Protein AF-A0A5R2MTC6-F1 (afdb_monomer_lite)

Secondary structure (DSSP, 8-state):
-HHHHHHHHHHHHHHHHHHHHHHHHHHHHHHHHHHHHHHHHTTSHHHHHHHHHHHHHHHHHSHHHHHHHHHHH-TT-HHHHHHHHHHHHHHHHHHH-

Foldseek 3Di:
DVVLLVLQQVLLQVVCVVPLVCQLVVLVVVLVVLVVVCVVCVVPPVVVVVSVSNNSNSVNSNLNSVLVVQLVVCPPCSPVSNVVSVVVVVVVVVVVD

Radius of gyration: 14.9 Å; chains: 1; bounding box: 29×23×46 Å

pLDDT: mean 94.41, std 4.76, range [62.22, 98.38]

Sequence (97 aa):
FGAGMTIGNIIGGRLADWKLMPTVIGTLLLMALLFLGFIQFGAIASVAIGIVFLWGVLIFVVVPPLQIRVVEAASEGPNLAATLNQGAFNVGNAGGA

Structure (mmCIF, N/CA/C/O backbone):
data_AF-A0A5R2MTC6-F1
#
_entry.id   AF-A0A5R2MTC6-F1
#
loop_
_atom_site.group_PDB
_atom_site.id
_atom_site.type_symbol
_atom_site.label_atom_id
_atom_site.label_alt_id
_atom_site.label_comp_id
_atom_site.label_asym_id
_atom_site.label_entity_id
_atom_site.label_seq_id
_atom_site.pdbx_PDB_ins_code
_atom_site.Cartn_x
_atom_site.Cartn_y
_atom_site.Cartn_z
_atom_site.occupancy
_atom_site.B_iso_or_equiv
_atom_site.auth_seq_id
_atom_site.auth_comp_id
_atom_site.auth_asym_id
_atom_site.auth_atom_id
_atom_site.pdbx_PDB_model_num
ATOM 1 N N . PHE A 1 1 ? 11.089 4.456 -5.119 1.00 62.22 1 PHE A N 1
ATOM 2 C CA . PHE A 1 1 ? 10.492 3.852 -3.910 1.00 62.22 1 PHE A CA 1
ATOM 3 C C . PHE A 1 1 ? 9.888 4.900 -2.975 1.00 62.22 1 PHE A C 1
ATOM 5 O O . PHE A 1 1 ? 8.673 4.926 -2.855 1.00 62.22 1 PHE A O 1
ATOM 12 N N . GLY A 1 2 ? 10.678 5.816 -2.393 1.00 84.38 2 GLY A N 1
ATOM 13 C CA . GLY A 1 2 ? 10.177 6.792 -1.403 1.00 84.38 2 GLY A CA 1
ATOM 14 C C . GLY A 1 2 ? 9.024 7.689 -1.878 1.00 84.38 2 GLY A C 1
ATOM 15 O O . GLY A 1 2 ? 8.015 7.789 -1.197 1.00 84.38 2 GLY A O 1
ATOM 16 N N . ALA A 1 3 ? 9.109 8.270 -3.081 1.00 89.88 3 ALA A N 1
ATOM 17 C CA . ALA A 1 3 ? 8.015 9.092 -3.615 1.00 89.88 3 ALA A CA 1
ATOM 18 C C . ALA A 1 3 ? 6.707 8.298 -3.800 1.00 89.88 3 ALA A C 1
ATOM 20 O O . ALA A 1 3 ? 5.639 8.790 -3.455 1.00 89.88 3 ALA A O 1
ATOM 21 N N . GLY A 1 4 ? 6.798 7.056 -4.293 1.00 91.00 4 GLY A N 1
ATOM 22 C CA . GLY A 1 4 ? 5.641 6.171 -4.454 1.00 91.00 4 GLY A CA 1
ATOM 23 C C . GLY A 1 4 ? 4.983 5.833 -3.118 1.00 91.00 4 GLY A C 1
ATOM 24 O O . GLY A 1 4 ? 3.766 5.916 -3.007 1.00 91.00 4 GLY A O 1
ATOM 25 N N . MET A 1 5 ? 5.789 5.582 -2.082 1.00 91.69 5 MET A N 1
ATOM 26 C CA . MET A 1 5 ? 5.312 5.390 -0.711 1.00 91.69 5 MET A CA 1
ATOM 27 C C . MET A 1 5 ? 4.563 6.615 -0.183 1.00 91.69 5 MET A C 1
ATOM 29 O O . MET A 1 5 ? 3.439 6.484 0.297 1.00 91.69 5 MET A O 1
ATOM 33 N N . THR A 1 6 ? 5.157 7.805 -0.286 1.00 94.31 6 THR A N 1
ATOM 34 C CA . THR A 1 6 ? 4.529 9.042 0.197 1.00 94.31 6 THR A CA 1
ATOM 35 C C . THR A 1 6 ? 3.215 9.318 -0.530 1.00 94.31 6 THR A C 1
ATOM 37 O O . THR A 1 6 ? 2.194 9.555 0.111 1.00 94.31 6 THR A O 1
ATOM 40 N N . ILE A 1 7 ? 3.221 9.244 -1.864 1.00 96.62 7 ILE A N 1
ATOM 41 C CA . ILE A 1 7 ? 2.028 9.469 -2.690 1.00 96.62 7 ILE A CA 1
ATOM 42 C C . ILE A 1 7 ? 0.959 8.418 -2.374 1.00 96.62 7 ILE A C 1
ATOM 44 O O . ILE A 1 7 ? -0.198 8.769 -2.148 1.00 96.62 7 ILE A O 1
ATOM 48 N N . GLY A 1 8 ? 1.349 7.144 -2.320 1.00 96.81 8 GLY A N 1
ATOM 49 C CA . GLY A 1 8 ? 0.451 6.027 -2.065 1.00 96.81 8 GLY A CA 1
ATOM 50 C C . GLY A 1 8 ? -0.231 6.129 -0.706 1.00 96.81 8 GLY A C 1
ATOM 51 O O . GLY A 1 8 ? -1.454 6.084 -0.652 1.00 96.81 8 GLY A O 1
ATOM 52 N N . ASN A 1 9 ? 0.521 6.373 0.369 1.00 96.31 9 ASN A N 1
ATOM 53 C CA . ASN A 1 9 ? -0.049 6.499 1.713 1.00 96.31 9 ASN A CA 1
ATOM 54 C C . ASN A 1 9 ? -1.017 7.689 1.830 1.00 96.31 9 ASN A C 1
ATOM 56 O O . ASN A 1 9 ? -2.077 7.553 2.440 1.00 96.31 9 ASN A O 1
ATOM 60 N N . ILE A 1 10 ? -0.691 8.840 1.225 1.00 97.56 10 ILE A N 1
ATOM 61 C CA . ILE A 1 10 ? -1.571 10.024 1.242 1.00 97.56 10 ILE A CA 1
ATOM 62 C C . ILE A 1 10 ? -2.878 9.738 0.493 1.00 97.56 10 ILE A C 1
ATOM 64 O O . ILE A 1 10 ? -3.963 10.010 1.011 1.00 97.56 10 ILE A O 1
ATOM 68 N N . ILE A 1 11 ? -2.786 9.184 -0.720 1.00 98.12 11 ILE A N 1
ATOM 69 C CA . ILE A 1 11 ? -3.962 8.830 -1.526 1.00 98.12 11 ILE A CA 1
ATOM 70 C C . ILE A 1 11 ? -4.785 7.749 -0.818 1.00 98.12 11 ILE A C 1
ATOM 72 O O . ILE A 1 11 ? -5.999 7.890 -0.699 1.00 98.12 11 ILE A O 1
ATOM 76 N N . GLY A 1 12 ? -4.129 6.699 -0.323 1.00 97.50 12 GLY A N 1
ATOM 77 C CA . GLY A 1 12 ? -4.751 5.574 0.366 1.00 97.50 12 GLY A CA 1
ATOM 78 C C . GLY A 1 12 ? -5.510 5.996 1.615 1.00 97.50 12 GLY A C 1
ATOM 79 O O . GLY A 1 12 ? -6.662 5.607 1.769 1.00 97.50 12 GLY A O 1
ATOM 80 N N . GLY A 1 13 ? -4.915 6.848 2.456 1.00 96.81 13 GLY A N 1
ATOM 81 C CA . GLY A 1 13 ? -5.590 7.408 3.630 1.00 96.81 13 GLY A CA 1
ATOM 82 C C . GLY A 1 13 ? -6.818 8.232 3.244 1.00 96.81 13 GLY A C 1
ATOM 83 O O . GLY A 1 13 ? -7.920 7.957 3.707 1.00 96.81 13 GLY A O 1
ATOM 84 N N . ARG A 1 14 ? -6.670 9.167 2.295 1.00 97.62 14 ARG A N 1
ATOM 85 C CA . ARG A 1 14 ? -7.781 10.036 1.872 1.00 97.62 14 ARG A CA 1
ATOM 86 C C . ARG A 1 14 ? -8.930 9.269 1.211 1.00 97.62 14 ARG A C 1
ATOM 88 O O . ARG A 1 14 ? -10.093 9.623 1.391 1.00 97.62 14 ARG A O 1
ATOM 95 N N . LEU A 1 15 ? -8.621 8.247 0.414 1.00 97.94 15 LEU A N 1
ATOM 96 C CA . LEU A 1 15 ? -9.634 7.390 -0.201 1.00 97.94 15 LEU A CA 1
ATOM 97 C C . LEU A 1 15 ? -10.279 6.450 0.828 1.00 97.94 15 LEU A C 1
ATOM 99 O O . LEU A 1 15 ? -11.486 6.221 0.745 1.00 97.94 15 LEU A O 1
ATOM 103 N N . ALA A 1 16 ? -9.519 5.960 1.815 1.00 97.25 16 ALA A N 1
ATOM 104 C CA . ALA A 1 16 ? -10.050 5.159 2.918 1.00 97.25 16 ALA A CA 1
ATOM 105 C C . ALA A 1 16 ? -11.084 5.934 3.741 1.00 97.25 16 ALA A C 1
ATOM 107 O O . ALA A 1 16 ? -12.169 5.403 3.980 1.00 97.25 16 ALA A O 1
ATOM 108 N N . ASP A 1 17 ? -10.777 7.190 4.083 1.00 96.69 17 ASP A N 1
ATOM 109 C CA . ASP A 1 17 ? -11.687 8.088 4.806 1.00 96.69 17 ASP A CA 1
ATOM 110 C C . ASP A 1 17 ? -12.992 8.320 4.032 1.00 96.69 17 ASP A C 1
ATOM 112 O O . ASP A 1 17 ? -14.061 8.475 4.620 1.00 96.69 17 ASP A O 1
ATOM 116 N N . TRP A 1 18 ? -12.925 8.333 2.695 1.00 97.19 18 TRP A N 1
ATOM 117 C CA . TRP A 1 18 ? -14.115 8.459 1.861 1.00 97.19 18 TRP A CA 1
ATOM 118 C C . TRP A 1 18 ? -14.905 7.150 1.774 1.00 97.19 18 TRP A C 1
ATOM 120 O O . TRP A 1 18 ? -16.111 7.133 2.029 1.00 97.19 18 TRP A O 1
ATOM 130 N N . LYS A 1 19 ? -14.247 6.064 1.353 1.00 97.38 19 LYS A N 1
ATOM 131 C CA . LYS A 1 19 ? -14.842 4.736 1.159 1.00 97.38 19 LYS A CA 1
ATOM 132 C C . LYS A 1 19 ? -13.798 3.635 1.352 1.00 97.38 19 LYS A C 1
ATOM 134 O O . LYS A 1 19 ? -13.152 3.207 0.392 1.00 97.38 19 LYS A O 1
ATOM 139 N N . LEU A 1 20 ? -13.714 3.106 2.571 1.00 97.06 20 LEU A N 1
ATOM 140 C CA . LEU A 1 20 ? -12.739 2.091 2.979 1.00 97.06 20 LEU A CA 1
ATOM 141 C C . LEU A 1 20 ? -12.681 0.861 2.051 1.00 97.06 20 LEU A C 1
ATOM 143 O O . LEU A 1 20 ? -11.696 0.650 1.344 1.00 97.06 20 LEU A O 1
ATOM 147 N N . MET A 1 21 ? -13.746 0.052 2.012 1.00 97.25 21 MET A N 1
ATOM 148 C CA . MET A 1 21 ? -13.753 -1.203 1.244 1.00 97.25 21 MET A CA 1
ATOM 149 C C . MET A 1 21 ? -13.660 -1.000 -0.278 1.00 97.25 21 MET A C 1
ATOM 151 O O . MET A 1 21 ? -12.897 -1.727 -0.915 1.00 97.25 21 MET A O 1
ATOM 155 N N . PRO A 1 22 ? -14.349 -0.015 -0.891 1.00 98.12 22 PRO A N 1
ATOM 156 C CA . PRO A 1 22 ? -14.132 0.313 -2.299 1.00 98.12 22 PRO A CA 1
ATOM 157 C C . PRO A 1 22 ? -12.683 0.691 -2.626 1.00 98.12 22 PRO A C 1
ATOM 159 O O . PRO A 1 22 ? -12.198 0.318 -3.690 1.00 98.12 22 PRO A O 1
ATOM 162 N N . THR A 1 23 ? -11.973 1.362 -1.715 1.00 98.00 23 THR A N 1
ATOM 163 C CA . THR A 1 23 ? -10.547 1.685 -1.891 1.00 98.00 23 THR A CA 1
ATOM 164 C C . THR A 1 23 ? -9.683 0.431 -1.885 1.00 98.00 23 THR A C 1
ATOM 166 O O . THR A 1 23 ? -8.843 0.272 -2.772 1.00 98.00 23 THR A O 1
ATOM 169 N N . VAL A 1 24 ? -9.917 -0.491 -0.944 1.00 97.50 24 VAL A N 1
ATOM 170 C CA . VAL A 1 24 ? -9.216 -1.788 -0.902 1.00 97.50 24 VAL A CA 1
ATOM 171 C C . VAL A 1 24 ? -9.444 -2.561 -2.201 1.00 97.50 24 VAL A C 1
ATOM 173 O O . VAL A 1 24 ? -8.486 -2.909 -2.890 1.00 97.50 24 VAL A O 1
ATOM 176 N N . ILE A 1 25 ? -1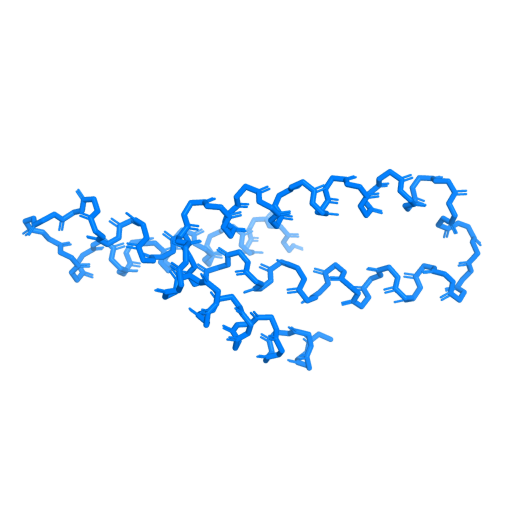0.708 -2.790 -2.566 1.00 98.12 25 ILE A N 1
ATOM 177 C CA . ILE A 1 25 ? -11.071 -3.601 -3.736 1.00 98.12 25 ILE A CA 1
ATOM 178 C C . ILE A 1 25 ? -10.563 -2.943 -5.022 1.00 98.12 25 ILE A C 1
ATOM 180 O O . ILE A 1 25 ? -9.950 -3.609 -5.852 1.00 98.12 25 ILE A O 1
ATOM 184 N N . GLY A 1 26 ? -10.764 -1.632 -5.174 1.00 98.25 26 GLY A N 1
ATOM 185 C CA . GLY A 1 26 ? -10.302 -0.878 -6.336 1.00 98.25 26 GLY A CA 1
ATOM 186 C C . GLY A 1 26 ? -8.783 -0.920 -6.494 1.00 98.25 26 GLY A C 1
ATOM 187 O O . GLY A 1 26 ? -8.293 -1.136 -7.599 1.00 98.25 26 GLY A O 1
ATOM 188 N N . THR A 1 27 ? -8.031 -0.800 -5.397 1.00 97.88 27 THR A N 1
ATOM 189 C CA . THR A 1 27 ? -6.562 -0.873 -5.438 1.00 97.88 27 THR A CA 1
ATOM 190 C C . THR A 1 27 ? -6.079 -2.269 -5.825 1.00 97.88 27 THR A C 1
ATOM 192 O O . THR A 1 27 ? -5.183 -2.387 -6.658 1.00 97.88 27 THR A O 1
ATOM 195 N N . LEU A 1 28 ? -6.696 -3.331 -5.292 1.00 97.31 28 LEU A N 1
ATOM 196 C CA . LEU A 1 28 ? -6.373 -4.713 -5.668 1.00 97.31 28 LEU A CA 1
ATOM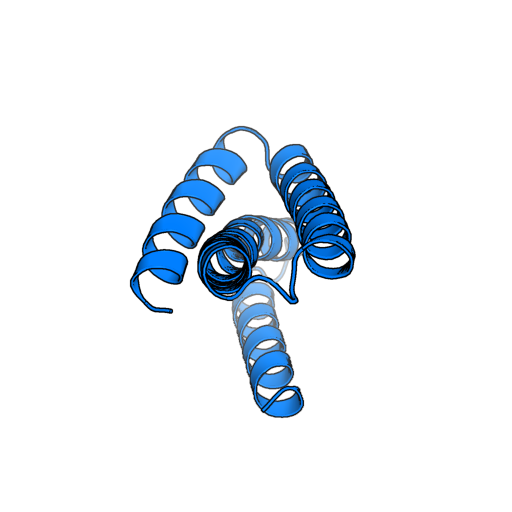 197 C C . LEU A 1 28 ? -6.699 -5.003 -7.142 1.00 97.31 28 LEU A C 1
ATOM 199 O O . LEU A 1 28 ? -5.897 -5.634 -7.830 1.00 97.31 28 LEU A O 1
ATOM 203 N N . LEU A 1 29 ? -7.828 -4.499 -7.652 1.00 98.38 29 LEU A N 1
ATOM 204 C CA . LEU A 1 29 ? -8.184 -4.609 -9.071 1.00 98.38 29 LEU A CA 1
ATOM 205 C C . LEU A 1 29 ? -7.181 -3.868 -9.963 1.00 98.38 29 LEU A C 1
ATOM 207 O O . LEU A 1 29 ? -6.706 -4.431 -10.948 1.00 98.38 29 LEU A O 1
ATOM 211 N N . LEU A 1 30 ? -6.815 -2.634 -9.607 1.00 98.12 30 LEU A N 1
ATOM 212 C CA . LEU A 1 30 ? -5.802 -1.868 -10.337 1.00 98.12 30 LEU A CA 1
ATOM 213 C C . LEU A 1 30 ? -4.436 -2.559 -10.307 1.00 98.12 30 LEU A C 1
ATOM 215 O O . LEU A 1 30 ? -3.751 -2.575 -11.325 1.00 98.12 30 LEU A O 1
ATOM 219 N N . MET A 1 31 ? -4.061 -3.171 -9.182 1.00 97.50 31 MET A N 1
ATOM 220 C CA . MET A 1 31 ? -2.826 -3.949 -9.071 1.00 97.50 31 MET A CA 1
ATOM 221 C C . MET A 1 31 ? -2.841 -5.168 -10.005 1.00 97.50 31 MET A C 1
ATOM 223 O O . MET A 1 31 ? -1.867 -5.412 -10.714 1.00 97.50 31 MET A O 1
ATOM 227 N N . ALA A 1 32 ? -3.955 -5.904 -10.062 1.00 97.69 32 ALA A N 1
ATOM 228 C CA . ALA A 1 32 ? -4.108 -7.033 -10.977 1.00 97.69 32 ALA A CA 1
ATOM 229 C C . ALA A 1 32 ? -3.995 -6.591 -12.447 1.00 97.69 32 ALA A C 1
ATOM 231 O O . ALA A 1 32 ? -3.246 -7.192 -13.216 1.00 97.69 32 ALA A O 1
ATOM 232 N N . LEU A 1 33 ? -4.673 -5.502 -12.827 1.00 9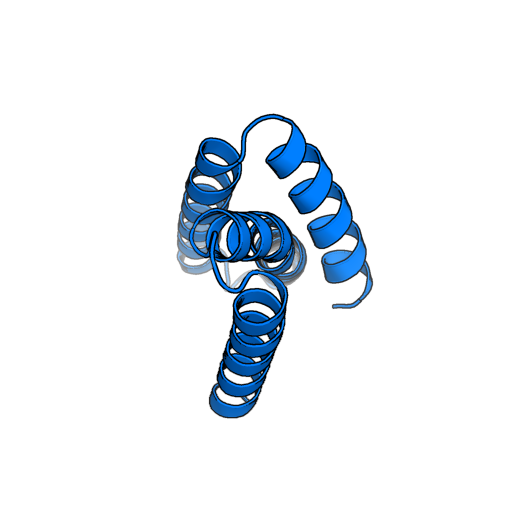8.00 33 LEU A N 1
ATOM 233 C CA . LEU A 1 33 ? -4.580 -4.924 -14.174 1.00 98.00 33 LEU A CA 1
ATOM 234 C C . LEU A 1 33 ? -3.158 -4.458 -14.505 1.00 98.00 33 LEU A C 1
ATOM 236 O O . LEU A 1 33 ? -2.687 -4.663 -15.624 1.00 98.00 33 LEU A O 1
ATOM 240 N N . LEU A 1 34 ? -2.459 -3.869 -13.533 1.00 97.56 34 LEU A N 1
ATOM 241 C CA . LEU A 1 34 ? -1.074 -3.446 -13.695 1.00 97.56 34 LEU A CA 1
ATOM 242 C C . LEU A 1 34 ? -0.158 -4.644 -13.989 1.00 97.56 34 LEU A C 1
ATOM 244 O O . LEU A 1 34 ? 0.672 -4.564 -14.894 1.00 97.56 34 LEU A O 1
ATOM 248 N N . PHE A 1 35 ? -0.339 -5.768 -13.289 1.00 97.19 35 PHE A N 1
ATOM 249 C CA . PHE A 1 35 ? 0.416 -6.994 -13.563 1.00 97.19 35 PHE A CA 1
ATOM 250 C C . PHE A 1 35 ? 0.073 -7.624 -14.915 1.00 97.19 35 PHE A C 1
ATOM 252 O O . PHE A 1 35 ? 0.982 -8.075 -15.609 1.00 97.19 35 PHE A O 1
ATOM 259 N N . LEU A 1 36 ? -1.192 -7.597 -15.345 1.00 97.38 36 LEU A N 1
ATOM 260 C CA . LEU A 1 36 ? -1.556 -8.016 -16.706 1.00 97.38 36 LEU A CA 1
ATOM 261 C C . LEU A 1 36 ? -0.855 -7.150 -17.765 1.00 97.38 36 LEU A C 1
ATOM 263 O O . LEU A 1 36 ? -0.314 -7.674 -18.738 1.00 97.38 36 LEU A O 1
ATOM 267 N N . GLY A 1 37 ? -0.794 -5.834 -17.544 1.00 96.50 37 GLY A N 1
ATOM 268 C CA . GLY A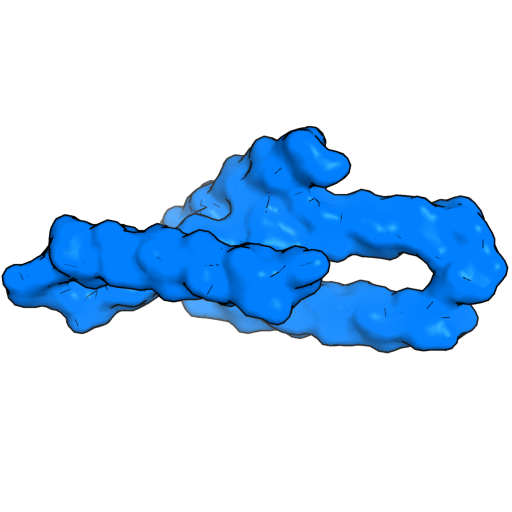 1 37 ? -0.019 -4.925 -18.388 1.00 96.50 37 GLY A CA 1
ATOM 269 C C . GLY A 1 37 ? 1.478 -5.243 -18.376 1.00 96.50 37 GLY A C 1
ATOM 270 O O . GLY A 1 37 ? 2.126 -5.210 -19.422 1.00 96.50 37 GLY A O 1
ATOM 271 N N . PHE A 1 38 ? 2.031 -5.613 -17.220 1.00 96.50 38 PHE A N 1
ATOM 272 C CA . PHE A 1 38 ? 3.437 -5.998 -17.104 1.00 96.50 38 PHE A CA 1
ATOM 273 C C . PHE A 1 38 ? 3.774 -7.256 -17.907 1.00 96.50 38 PHE A C 1
ATOM 275 O O . PHE A 1 38 ? 4.799 -7.274 -18.583 1.00 96.50 38 PHE A O 1
ATOM 282 N N . ILE A 1 39 ? 2.903 -8.270 -17.901 1.00 96.75 39 ILE A N 1
ATOM 283 C CA . ILE A 1 39 ? 3.087 -9.486 -18.711 1.00 96.75 39 ILE A CA 1
ATOM 284 C C . ILE A 1 39 ? 3.217 -9.132 -20.199 1.00 96.75 39 ILE A C 1
ATOM 286 O O . ILE A 1 39 ? 4.081 -9.670 -20.887 1.00 96.75 39 ILE A O 1
ATOM 290 N N . GLN A 1 40 ? 2.390 -8.206 -20.690 1.00 96.56 40 GLN A N 1
ATOM 291 C CA . GLN A 1 40 ? 2.365 -7.848 -22.107 1.00 96.56 40 GLN A CA 1
ATOM 292 C C . GLN A 1 40 ? 3.499 -6.897 -22.520 1.00 96.56 40 GLN A C 1
ATOM 294 O O . GLN A 1 40 ? 4.022 -7.008 -23.629 1.00 96.56 40 GLN A O 1
ATOM 299 N N . PHE A 1 41 ? 3.864 -5.939 -21.662 1.00 96.12 41 PHE A N 1
ATOM 300 C CA . PHE A 1 41 ? 4.736 -4.816 -22.036 1.00 96.12 41 PHE A CA 1
ATOM 301 C C . PHE A 1 41 ? 6.049 -4.737 -21.245 1.00 96.12 41 PHE A C 1
ATOM 303 O O . PHE A 1 41 ? 6.853 -3.838 -21.491 1.00 96.12 41 PHE A O 1
ATOM 310 N N . GLY A 1 42 ? 6.308 -5.669 -20.324 1.00 94.44 42 GLY A N 1
ATOM 311 C CA . GLY A 1 42 ? 7.469 -5.642 -19.427 1.00 94.44 42 GLY A CA 1
ATOM 312 C C . GLY A 1 42 ? 8.829 -5.739 -20.127 1.00 94.44 42 GLY A C 1
ATOM 313 O O . GLY A 1 42 ? 9.832 -5.312 -19.565 1.00 94.44 42 GLY A O 1
ATOM 314 N N . ALA A 1 43 ? 8.873 -6.228 -21.370 1.00 96.31 43 ALA A N 1
ATOM 315 C CA . ALA A 1 43 ? 10.094 -6.243 -22.180 1.00 96.31 43 ALA A CA 1
ATOM 316 C C . ALA A 1 43 ? 10.506 -4.843 -22.685 1.00 96.31 43 ALA A C 1
ATOM 318 O O . ALA A 1 43 ? 11.656 -4.638 -23.075 1.00 96.31 43 ALA A O 1
ATOM 319 N N . ILE A 1 44 ? 9.591 -3.867 -22.679 1.00 97.75 44 ILE A N 1
ATOM 320 C CA . ILE A 1 44 ? 9.877 -2.489 -23.084 1.00 97.75 44 ILE A CA 1
ATOM 321 C C . ILE A 1 44 ? 10.362 -1.723 -21.851 1.00 97.75 44 ILE A C 1
ATOM 323 O O . ILE A 1 44 ? 9.569 -1.367 -20.982 1.00 97.75 44 ILE A O 1
ATOM 327 N N . ALA A 1 45 ? 11.665 -1.437 -21.785 1.00 96.19 45 ALA A N 1
ATOM 328 C CA . ALA A 1 45 ? 12.308 -0.873 -20.593 1.00 96.19 45 ALA A CA 1
ATOM 329 C C . ALA A 1 45 ? 11.622 0.397 -20.050 1.00 96.19 45 ALA A C 1
ATOM 331 O O . ALA A 1 45 ? 11.403 0.517 -18.847 1.00 96.19 45 ALA A O 1
ATOM 332 N N . SER A 1 46 ? 11.229 1.330 -20.923 1.00 95.94 46 SER A N 1
ATOM 333 C CA . SER A 1 46 ? 10.534 2.560 -20.515 1.00 95.94 46 SER A CA 1
ATOM 334 C C . SER A 1 46 ? 9.160 2.286 -19.892 1.00 95.94 46 SER A C 1
ATOM 336 O O . SER A 1 46 ? 8.796 2.920 -18.901 1.00 95.94 46 SER A O 1
ATOM 338 N N . VAL A 1 47 ? 8.418 1.313 -20.426 1.00 95.62 47 VAL A N 1
ATOM 339 C CA . VAL A 1 47 ? 7.116 0.898 -19.890 1.00 95.62 47 VAL A CA 1
ATOM 340 C C . VAL A 1 47 ? 7.296 0.175 -18.559 1.00 95.62 47 VAL A C 1
ATOM 342 O O . VAL A 1 47 ? 6.587 0.480 -17.603 1.00 95.62 47 VAL A O 1
ATOM 345 N N . ALA A 1 48 ? 8.283 -0.717 -18.458 1.00 95.56 48 ALA A N 1
ATOM 346 C CA . ALA A 1 48 ? 8.602 -1.421 -17.221 1.00 95.56 48 ALA A CA 1
ATOM 347 C C . ALA A 1 48 ? 8.944 -0.451 -16.078 1.00 95.56 48 ALA A C 1
ATOM 349 O O . ALA A 1 48 ? 8.434 -0.613 -14.972 1.00 95.56 48 ALA A O 1
ATOM 350 N N . ILE A 1 49 ? 9.728 0.602 -16.345 1.00 94.50 49 ILE A N 1
ATOM 351 C CA . ILE A 1 49 ? 10.029 1.652 -15.356 1.00 94.50 49 ILE A CA 1
ATOM 352 C C . ILE A 1 49 ? 8.741 2.330 -14.866 1.00 94.50 49 ILE A C 1
ATOM 354 O O . ILE A 1 49 ? 8.546 2.486 -13.658 1.00 94.50 49 ILE A O 1
ATOM 358 N N . GLY A 1 50 ? 7.845 2.700 -15.787 1.00 94.25 50 GLY A N 1
ATOM 359 C CA . GLY A 1 50 ? 6.549 3.291 -15.444 1.00 94.25 50 GLY A CA 1
ATOM 360 C C . GLY A 1 50 ? 5.676 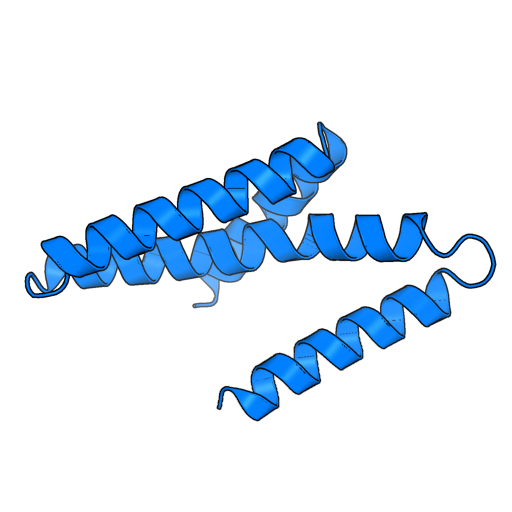2.352 -14.608 1.00 94.25 50 GLY A C 1
ATOM 361 O O . GLY A 1 50 ? 5.105 2.769 -13.601 1.00 94.25 50 GLY A O 1
ATOM 362 N N . ILE A 1 51 ? 5.630 1.070 -14.972 1.00 95.19 51 ILE A N 1
ATOM 363 C CA . ILE A 1 51 ? 4.894 0.041 -14.234 1.00 95.19 51 ILE A CA 1
ATOM 364 C C . ILE A 1 51 ? 5.465 -0.145 -12.828 1.00 95.19 51 ILE A C 1
ATOM 366 O O . ILE A 1 51 ? 4.696 -0.167 -11.873 1.00 95.19 51 ILE A O 1
ATOM 370 N N . VAL A 1 52 ? 6.787 -0.225 -12.667 1.00 93.44 52 VAL A N 1
ATOM 371 C CA . VAL A 1 52 ? 7.429 -0.358 -11.347 1.00 93.44 52 VAL A CA 1
ATOM 372 C C . VAL A 1 52 ? 7.150 0.867 -10.476 1.00 93.44 52 VAL A C 1
ATOM 374 O O . VAL A 1 52 ? 6.900 0.729 -9.277 1.00 93.44 52 VAL A O 1
ATOM 377 N N . PHE A 1 53 ? 7.142 2.070 -11.058 1.00 93.31 53 PHE A N 1
ATOM 378 C CA . PHE A 1 53 ? 6.752 3.276 -10.330 1.00 93.31 53 PHE A CA 1
ATOM 379 C C . PHE A 1 53 ? 5.289 3.215 -9.865 1.00 93.31 53 PHE A C 1
ATOM 381 O O . PHE A 1 53 ? 5.022 3.448 -8.685 1.00 93.31 53 PHE A O 1
ATOM 388 N N . LEU A 1 54 ? 4.355 2.861 -10.755 1.00 95.62 54 LEU A N 1
ATOM 389 C CA . LEU A 1 54 ? 2.930 2.724 -10.424 1.00 95.62 54 LEU A CA 1
ATOM 390 C C . LEU A 1 54 ? 2.676 1.617 -9.401 1.00 95.62 54 LEU A C 1
ATOM 392 O O . LEU A 1 54 ? 1.898 1.813 -8.470 1.00 95.62 54 LEU A O 1
ATOM 396 N N . TRP A 1 55 ? 3.370 0.490 -9.526 1.00 95.69 55 TRP A N 1
ATOM 397 C CA . TRP A 1 55 ? 3.346 -0.595 -8.551 1.00 95.69 55 TRP A CA 1
ATOM 398 C C . TRP A 1 55 ? 3.774 -0.081 -7.174 1.00 95.69 55 TRP A C 1
ATOM 400 O O . TRP A 1 55 ? 3.076 -0.298 -6.183 1.00 95.69 55 TRP A O 1
ATOM 410 N N . GLY A 1 56 ? 4.855 0.703 -7.133 1.00 94.06 56 GLY A N 1
ATOM 411 C CA . GLY A 1 56 ? 5.330 1.372 -5.929 1.00 94.06 56 GLY A CA 1
ATOM 412 C C . GLY A 1 56 ? 4.356 2.402 -5.352 1.00 94.06 56 GLY A C 1
ATOM 413 O O . GLY A 1 56 ? 4.456 2.701 -4.174 1.00 94.06 56 GLY A O 1
ATOM 414 N N . VAL A 1 57 ? 3.414 2.950 -6.121 1.00 96.56 57 VAL A N 1
ATOM 415 C CA . VAL A 1 57 ? 2.322 3.774 -5.573 1.00 96.56 57 VAL A CA 1
ATOM 416 C C . VAL A 1 57 ? 1.221 2.872 -5.018 1.00 96.56 57 VAL A C 1
ATOM 418 O O . VAL A 1 57 ? 0.850 2.996 -3.852 1.00 96.56 57 VAL A O 1
ATOM 421 N N . LEU A 1 58 ? 0.720 1.934 -5.828 1.00 96.75 58 LEU A N 1
ATOM 422 C CA . LEU A 1 58 ? -0.427 1.089 -5.482 1.00 96.75 58 LEU A CA 1
ATOM 423 C C . LEU A 1 58 ? -0.173 0.219 -4.244 1.00 96.75 58 LEU A C 1
ATOM 425 O O . LEU A 1 58 ? -1.082 0.051 -3.430 1.00 96.75 58 LEU A O 1
ATOM 429 N N . ILE A 1 59 ? 1.055 -0.284 -4.058 1.00 93.44 59 ILE A N 1
ATOM 430 C CA . ILE A 1 59 ? 1.395 -1.116 -2.894 1.00 93.44 59 ILE A CA 1
ATOM 431 C C . ILE A 1 59 ? 1.306 -0.335 -1.578 1.00 93.44 59 ILE A C 1
ATOM 433 O O . ILE A 1 59 ? 1.063 -0.934 -0.539 1.00 93.44 59 ILE A O 1
ATOM 437 N N . PHE A 1 60 ? 1.420 0.996 -1.618 1.00 94.50 60 PHE A N 1
ATOM 438 C CA . PHE A 1 60 ? 1.234 1.860 -0.450 1.00 94.50 60 PHE A CA 1
ATOM 439 C C . PHE A 1 60 ? -0.153 2.517 -0.389 1.00 94.50 60 PHE A C 1
ATOM 441 O O . PHE A 1 60 ? -0.563 2.940 0.685 1.00 94.50 60 PHE A O 1
ATOM 448 N N . VAL A 1 61 ? -0.930 2.543 -1.479 1.00 97.69 61 VAL A N 1
ATOM 449 C CA . VAL A 1 61 ? -2.352 2.950 -1.425 1.00 97.69 61 VAL A CA 1
ATOM 450 C C . VAL A 1 61 ? -3.174 1.980 -0.577 1.00 97.69 61 VAL A C 1
ATOM 452 O O . VAL A 1 61 ? -4.052 2.407 0.168 1.00 97.69 61 VAL A O 1
ATOM 455 N N . VAL A 1 62 ? -2.896 0.677 -0.662 1.00 95.88 62 VAL A N 1
ATOM 456 C CA . VAL A 1 62 ? -3.683 -0.348 0.044 1.00 95.88 62 VAL A CA 1
ATOM 457 C C . VAL A 1 62 ? -3.372 -0.431 1.547 1.00 95.88 62 VAL A C 1
ATOM 459 O O . VAL A 1 62 ? -4.196 -0.928 2.314 1.00 95.88 62 VAL A O 1
ATOM 462 N N . VAL A 1 63 ? -2.216 0.079 1.988 1.00 94.12 63 VAL A N 1
ATOM 463 C CA . VAL A 1 63 ? -1.730 -0.072 3.371 1.00 94.12 63 VAL A CA 1
ATOM 464 C C . VAL A 1 63 ? -2.621 0.648 4.399 1.00 94.12 63 VAL A C 1
ATOM 466 O O . VAL A 1 63 ? -3.103 -0.036 5.308 1.00 94.12 63 VAL A O 1
ATOM 469 N N . PRO A 1 64 ? -2.918 1.963 4.281 1.00 95.75 64 PRO A N 1
ATOM 470 C CA . PRO A 1 64 ? -3.774 2.647 5.253 1.00 95.75 64 PRO A CA 1
ATOM 471 C C . PRO A 1 64 ? -5.191 2.050 5.374 1.00 95.75 64 PRO A C 1
ATOM 473 O O . PRO A 1 64 ? -5.613 1.790 6.502 1.00 95.75 64 PRO A O 1
ATOM 476 N N . PRO A 1 65 ? -5.918 1.752 4.272 1.00 96.12 65 PRO A N 1
ATOM 477 C CA . PRO A 1 65 ? -7.227 1.107 4.352 1.00 96.12 65 PRO A CA 1
ATOM 478 C C . PRO A 1 65 ? -7.210 -0.236 5.098 1.00 96.12 65 PRO A C 1
ATOM 480 O O . PRO A 1 65 ? -8.094 -0.504 5.909 1.00 96.12 65 PRO A O 1
ATOM 483 N N . LEU A 1 66 ? -6.216 -1.097 4.850 1.00 94.69 66 LEU A N 1
ATOM 484 C CA . LEU A 1 66 ? -6.128 -2.388 5.540 1.00 94.69 66 LEU A CA 1
ATOM 485 C C . LEU A 1 66 ? -5.853 -2.211 7.033 1.00 94.69 66 LEU A C 1
ATOM 487 O O . LEU A 1 66 ? -6.472 -2.890 7.850 1.00 94.69 66 LEU A O 1
ATOM 491 N N . GLN A 1 67 ? -4.980 -1.267 7.394 1.00 95.00 67 GLN A N 1
ATOM 492 C CA . GLN A 1 67 ? -4.713 -0.949 8.794 1.00 95.00 67 GLN A CA 1
ATOM 493 C C . GLN A 1 67 ? -5.972 -0.447 9.511 1.00 95.00 67 GLN A C 1
ATOM 495 O O . GLN A 1 67 ? -6.295 -0.957 10.584 1.00 95.00 67 GLN A O 1
ATOM 500 N N . ILE A 1 68 ? -6.706 0.494 8.909 1.00 94.94 68 ILE A N 1
ATOM 501 C CA . ILE A 1 68 ? -7.981 0.989 9.450 1.00 94.94 68 ILE A CA 1
ATOM 502 C C . ILE A 1 68 ? -8.958 -0.175 9.623 1.00 94.94 68 ILE A C 1
ATOM 504 O O . ILE A 1 68 ? -9.526 -0.347 10.698 1.00 94.94 68 ILE A O 1
ATOM 508 N N . ARG A 1 69 ? -9.088 -1.036 8.607 1.00 95.06 69 ARG A N 1
ATOM 509 C CA . ARG A 1 69 ? -10.022 -2.164 8.639 1.00 95.06 69 ARG A CA 1
ATOM 510 C C . ARG A 1 69 ? -9.720 -3.161 9.758 1.00 95.06 69 ARG A C 1
ATOM 512 O O . ARG A 1 69 ? -10.653 -3.656 10.388 1.00 95.06 69 ARG A O 1
ATOM 519 N N . VAL A 1 70 ? -8.443 -3.466 9.992 1.00 94.25 70 VAL A N 1
ATOM 520 C CA . VAL A 1 70 ? -8.013 -4.367 11.073 1.00 94.25 70 VAL A CA 1
ATOM 521 C C . VAL A 1 70 ? -8.301 -3.750 12.440 1.00 94.25 70 VAL A C 1
ATOM 523 O O . VAL A 1 70 ? -8.811 -4.438 13.321 1.00 94.25 70 VAL A O 1
ATOM 526 N N . VAL A 1 71 ? -8.026 -2.455 12.610 1.00 95.25 71 VAL A N 1
ATOM 527 C CA . VAL A 1 71 ? -8.288 -1.745 13.869 1.00 95.25 71 VAL A CA 1
ATOM 528 C C . VAL A 1 71 ? -9.791 -1.644 14.151 1.00 95.25 71 VAL A C 1
ATOM 530 O O . VAL A 1 71 ? -10.212 -1.946 15.264 1.00 95.25 71 VAL A O 1
ATOM 533 N N . GLU A 1 72 ? -10.614 -1.305 13.154 1.00 93.81 72 GLU A N 1
ATOM 534 C CA . GLU A 1 72 ? -12.081 -1.267 13.280 1.00 93.81 72 GLU A CA 1
ATOM 535 C C . GLU A 1 72 ? -12.689 -2.627 13.641 1.00 93.81 72 GLU A C 1
ATOM 537 O O . GLU A 1 72 ? -13.708 -2.692 14.326 1.00 93.81 72 GLU A O 1
ATOM 542 N N . ALA A 1 73 ? -12.082 -3.723 13.178 1.00 93.75 73 ALA A N 1
ATOM 543 C CA . ALA A 1 73 ? -12.530 -5.073 13.504 1.00 93.75 73 ALA A CA 1
ATOM 544 C C . ALA A 1 73 ? -12.187 -5.491 14.947 1.00 93.75 73 ALA A C 1
ATOM 546 O O . ALA A 1 73 ? -12.783 -6.436 15.462 1.00 93.75 73 ALA A O 1
ATOM 547 N N . ALA A 1 74 ? -11.249 -4.804 15.605 1.00 93.31 74 ALA A N 1
ATOM 548 C CA . ALA A 1 74 ? -10.738 -5.142 16.929 1.00 93.31 74 ALA A CA 1
ATOM 549 C C . ALA A 1 74 ? -11.237 -4.162 18.006 1.00 93.31 74 ALA A C 1
ATOM 551 O O . ALA A 1 74 ? -10.454 -3.417 18.598 1.00 93.31 74 ALA A O 1
ATOM 552 N N . SER A 1 75 ? -12.541 -4.187 18.296 1.00 87.06 75 SER A N 1
ATOM 553 C CA . SER A 1 75 ? -13.188 -3.269 19.251 1.00 87.06 75 SER A CA 1
ATOM 554 C C . SER A 1 75 ? -12.607 -3.319 20.670 1.00 87.06 75 SER A C 1
ATOM 556 O O . SER A 1 75 ? -12.544 -2.294 21.342 1.00 87.06 75 SER A O 1
ATOM 558 N N . GLU A 1 76 ? -12.163 -4.492 21.128 1.00 91.44 76 GLU A N 1
ATOM 559 C CA . GLU A 1 76 ? -11.649 -4.703 22.492 1.00 91.44 76 GLU A CA 1
ATOM 560 C C . GLU A 1 76 ? -10.139 -4.444 22.633 1.00 91.44 76 GLU A C 1
ATOM 562 O O . GLU A 1 76 ? -9.620 -4.372 23.745 1.00 91.44 76 GLU A O 1
ATOM 567 N N . GLY A 1 77 ? -9.413 -4.292 21.521 1.00 94.31 77 GLY A N 1
ATOM 568 C CA . GLY A 1 77 ? -7.953 -4.188 21.531 1.00 94.31 77 GLY A CA 1
ATOM 569 C C . GLY A 1 77 ? -7.366 -3.462 20.319 1.00 94.31 77 GLY A C 1
ATOM 570 O O . GLY A 1 77 ? -6.465 -4.011 19.682 1.00 94.31 77 GLY A O 1
ATOM 571 N N . PRO A 1 78 ? -7.806 -2.232 19.996 1.00 92.50 78 PRO A N 1
ATOM 572 C CA . PRO A 1 78 ? -7.393 -1.530 18.778 1.00 92.50 78 PRO A CA 1
ATOM 573 C C . PRO A 1 78 ? -5.883 -1.259 18.727 1.00 92.50 78 PRO A C 1
ATOM 575 O O . PRO A 1 78 ? -5.258 -1.408 17.679 1.00 92.50 78 PRO A O 1
ATOM 578 N N . ASN A 1 79 ? -5.266 -0.935 19.869 1.00 93.12 79 ASN A N 1
ATOM 579 C CA . ASN A 1 79 ? -3.821 -0.699 19.948 1.00 93.12 79 ASN A CA 1
ATOM 580 C C . ASN A 1 79 ? -3.011 -1.983 19.713 1.00 93.12 79 ASN A C 1
ATOM 582 O O . ASN A 1 79 ? -1.991 -1.942 19.033 1.00 93.12 79 ASN A O 1
ATOM 586 N N . LEU A 1 80 ? -3.476 -3.121 20.242 1.00 92.88 80 LEU A N 1
ATOM 587 C CA . LEU A 1 80 ? -2.848 -4.427 20.009 1.00 92.88 80 LEU A CA 1
ATOM 588 C C . LEU A 1 80 ? -3.010 -4.859 18.549 1.00 92.88 80 LEU A C 1
ATOM 590 O O . LEU A 1 80 ? -2.062 -5.336 17.934 1.00 92.88 80 LEU A O 1
ATOM 594 N N . ALA A 1 81 ? -4.191 -4.651 17.966 1.00 93.31 81 ALA A N 1
ATOM 595 C CA . ALA A 1 81 ? -4.434 -4.947 16.560 1.00 93.31 81 ALA A CA 1
ATOM 596 C C . ALA A 1 81 ? -3.553 -4.094 15.633 1.00 93.31 81 ALA A C 1
ATOM 598 O O . ALA A 1 81 ? -2.977 -4.620 14.681 1.00 93.31 81 ALA A O 1
ATOM 599 N N . ALA A 1 82 ? -3.384 -2.803 15.935 1.00 92.88 82 ALA A N 1
ATOM 600 C CA . ALA A 1 82 ? -2.509 -1.916 15.175 1.00 92.88 82 ALA A CA 1
ATOM 601 C C . ALA A 1 82 ? -1.041 -2.377 15.212 1.00 92.88 82 ALA A C 1
ATOM 603 O O . ALA A 1 82 ? -0.400 -2.462 14.160 1.00 92.88 82 ALA A O 1
ATOM 604 N N . THR A 1 83 ? -0.513 -2.711 16.396 1.00 94.44 83 THR A N 1
ATOM 605 C CA . THR A 1 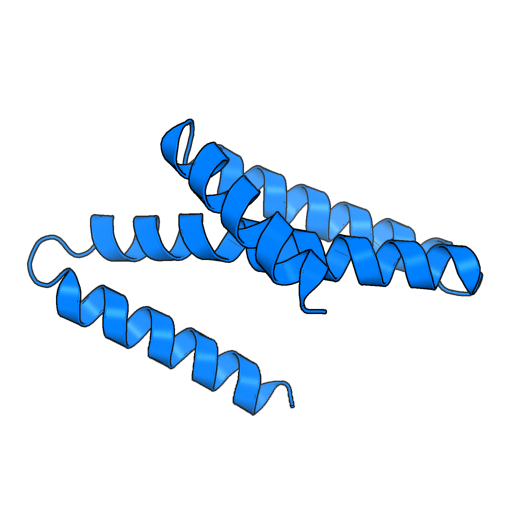83 ? 0.879 -3.173 16.535 1.00 94.44 83 THR A CA 1
ATOM 606 C C . THR A 1 83 ? 1.098 -4.528 15.868 1.00 94.44 83 THR A C 1
ATOM 608 O O . THR A 1 83 ? 2.095 -4.701 15.166 1.00 94.44 83 THR A O 1
ATOM 611 N N . LEU A 1 84 ? 0.154 -5.465 16.005 1.00 93.31 84 LEU A N 1
ATOM 612 C CA . LEU A 1 84 ? 0.195 -6.756 15.313 1.00 93.31 84 LEU A CA 1
ATOM 613 C C . LEU A 1 84 ? 0.148 -6.591 13.792 1.00 93.31 84 LEU A C 1
ATOM 615 O O . LEU A 1 84 ? 0.918 -7.246 13.093 1.00 93.31 84 LEU A O 1
ATOM 619 N N . ASN A 1 85 ? -0.697 -5.697 13.272 1.00 92.88 85 ASN A N 1
ATOM 620 C CA . ASN A 1 85 ? -0.788 -5.434 11.836 1.00 92.88 85 ASN A CA 1
ATOM 621 C C . ASN A 1 85 ? 0.534 -4.885 11.273 1.00 92.88 85 ASN A C 1
ATOM 623 O O . ASN A 1 85 ? 1.010 -5.337 10.232 1.00 92.88 85 ASN A O 1
ATOM 627 N N . GLN A 1 86 ? 1.171 -3.952 11.986 1.00 92.06 86 GLN A N 1
ATOM 628 C CA . GLN A 1 86 ? 2.484 -3.427 11.601 1.00 92.06 86 GLN A CA 1
ATOM 629 C C . GLN A 1 86 ? 3.585 -4.496 11.705 1.00 92.06 86 GLN A C 1
ATOM 631 O O . GLN A 1 86 ? 4.462 -4.575 10.843 1.00 92.06 86 GLN A O 1
ATOM 636 N N . GLY A 1 87 ? 3.517 -5.356 12.724 1.00 93.94 87 GLY A N 1
ATOM 637 C CA . GLY A 1 87 ? 4.387 -6.523 12.859 1.00 93.94 87 GLY A CA 1
ATOM 638 C C . GLY A 1 87 ? 4.250 -7.489 11.680 1.00 93.94 87 GLY A C 1
ATOM 639 O O . GLY A 1 87 ? 5.253 -7.857 11.074 1.00 93.94 87 GLY A O 1
ATOM 640 N N . ALA A 1 88 ? 3.020 -7.838 11.298 1.00 92.00 88 ALA A N 1
ATOM 641 C CA . ALA A 1 88 ? 2.736 -8.691 10.147 1.00 92.00 88 ALA A CA 1
ATOM 642 C C . ALA A 1 88 ? 3.257 -8.084 8.833 1.00 92.00 88 ALA A C 1
ATOM 644 O O . ALA A 1 88 ? 3.865 -8.793 8.032 1.00 92.00 88 ALA A O 1
ATOM 645 N N . PHE A 1 89 ? 3.098 -6.770 8.640 1.00 89.56 89 PHE A N 1
ATOM 646 C CA . PHE A 1 89 ? 3.678 -6.052 7.501 1.00 89.56 89 PHE A CA 1
ATOM 647 C C . PHE A 1 89 ? 5.208 -6.184 7.453 1.00 89.56 89 PHE A C 1
ATOM 649 O O . PHE A 1 89 ? 5.773 -6.504 6.407 1.00 89.56 89 PHE A O 1
ATOM 656 N N . ASN A 1 90 ? 5.886 -6.003 8.589 1.00 92.38 90 ASN A N 1
ATOM 657 C CA . ASN A 1 90 ? 7.340 -6.148 8.666 1.00 92.38 90 ASN A CA 1
ATOM 658 C C . ASN A 1 90 ? 7.803 -7.588 8.404 1.00 92.38 90 ASN A C 1
ATOM 660 O O . ASN A 1 90 ? 8.790 -7.778 7.698 1.00 92.38 90 ASN A O 1
ATOM 664 N N . VAL A 1 91 ? 7.089 -8.593 8.924 1.00 94.81 91 VAL A N 1
ATOM 665 C CA . VAL A 1 91 ? 7.366 -10.011 8.632 1.00 94.81 91 VAL A CA 1
ATOM 666 C C . VAL A 1 91 ? 7.202 -10.297 7.140 1.00 94.81 91 VAL A C 1
ATOM 668 O O . VAL A 1 91 ? 8.054 -10.961 6.556 1.00 94.81 91 VAL A O 1
ATOM 671 N N . GLY A 1 92 ? 6.158 -9.755 6.509 1.00 90.06 92 GLY A N 1
ATOM 672 C CA . GLY A 1 92 ? 5.961 -9.853 5.062 1.00 90.06 92 GLY A CA 1
ATOM 673 C C . GLY A 1 92 ? 7.128 -9.260 4.270 1.00 90.06 92 GLY A C 1
ATOM 674 O O . GLY A 1 92 ? 7.640 -9.909 3.361 1.00 90.06 92 GLY A O 1
ATOM 675 N N . ASN A 1 93 ? 7.604 -8.071 4.653 1.00 89.38 93 ASN A N 1
ATOM 676 C CA . ASN A 1 93 ? 8.777 -7.456 4.024 1.00 89.38 93 ASN A CA 1
ATOM 677 C C . ASN A 1 93 ? 10.048 -8.291 4.225 1.00 89.38 93 ASN A C 1
ATOM 679 O O . ASN A 1 93 ? 10.810 -8.461 3.281 1.00 89.38 93 ASN A O 1
ATOM 683 N N . ALA A 1 94 ? 10.270 -8.816 5.433 1.00 92.75 94 ALA A N 1
ATOM 684 C CA . ALA A 1 94 ? 11.440 -9.636 5.739 1.00 92.75 94 ALA A CA 1
ATOM 685 C C . ALA A 1 94 ? 11.431 -10.971 4.982 1.00 92.75 94 ALA A C 1
ATOM 687 O O . ALA A 1 94 ? 12.480 -11.419 4.543 1.00 92.75 94 ALA A O 1
ATOM 688 N N . GLY A 1 95 ? 10.263 -11.598 4.815 1.00 94.00 95 GLY A N 1
ATOM 689 C CA . GLY A 1 95 ? 10.137 -12.841 4.052 1.00 94.00 95 GLY A CA 1
ATOM 690 C C . GLY A 1 95 ? 10.242 -12.658 2.535 1.00 94.00 95 GLY A C 1
ATOM 691 O O . GLY A 1 95 ? 10.508 -13.627 1.831 1.00 94.00 95 GLY A O 1
ATOM 692 N N . GLY A 1 96 ? 10.006 -11.445 2.026 1.00 83.31 96 GLY A N 1
ATOM 693 C CA . GLY A 1 96 ? 10.134 -11.118 0.603 1.00 83.31 96 GLY A CA 1
ATOM 694 C C . GLY A 1 96 ? 11.504 -10.571 0.184 1.00 83.31 96 GLY A C 1
ATOM 695 O O . GLY A 1 96 ? 11.719 -10.401 -1.016 1.00 83.31 96 GLY A O 1
ATOM 696 N N . ALA A 1 97 ? 12.381 -10.259 1.141 1.00 75.62 97 ALA A N 1
ATOM 697 C CA . ALA A 1 97 ? 13.748 -9.781 0.917 1.00 75.62 97 ALA A CA 1
ATOM 698 C C . ALA A 1 97 ? 14.730 -10.949 0.747 1.00 75.62 97 ALA A C 1
ATOM 700 O O . ALA A 1 97 ? 15.656 -10.798 -0.082 1.00 75.62 97 ALA A O 1
#